Protein AF-A0A956DYD3-F1 (afdb_monomer)

Foldseek 3Di:
DVVVVVVVVVVVVVVVCVPVVVVVVVVVLLVLLLVDALVCLQQVVSCVVVVDGDHGDPQDLVSLLSNLSSCVSVVNNVSSCVSPVVNVVVVVVVVVVVVVVVVVVVVVVVDPPPPVPVPPPPPD

Mean predicted aligned error: 6.63 Å

Nearest PDB structures (foldseek):
  8glv-assembly1_Le  TM=3.249E-01  e=5.292E+00  Chlamydomonas reinhardtii
  8any-assembly1_A5  TM=3.591E-01  e=9.041E+00  Homo sapiens

Radius of gyration: 21.82 Å; Cα contacts (8 Å, |Δi|>4): 87; chains: 1; bounding box: 48×31×60 Å

Structure (mmCIF, N/CA/C/O backbone):
data_AF-A0A956DYD3-F1
#
_entry.id   AF-A0A956DYD3-F1
#
loop_
_atom_site.group_PDB
_atom_site.id
_atom_site.type_symbol
_atom_site.label_atom_id
_atom_site.label_alt_id
_atom_site.label_comp_id
_atom_site.label_asym_id
_atom_site.label_entity_id
_atom_site.label_seq_id
_atom_site.pdbx_PDB_ins_code
_atom_site.Cartn_x
_atom_site.Cartn_y
_atom_site.Cartn_z
_atom_site.occupancy
_atom_site.B_iso_or_equiv
_atom_site.auth_seq_id
_atom_site.auth_comp_id
_atom_site.auth_asym_id
_atom_site.auth_atom_id
_atom_site.pdbx_PDB_model_num
ATOM 1 N N . MET A 1 1 ? -9.277 13.081 40.090 1.00 72.06 1 MET A N 1
ATOM 2 C CA . MET A 1 1 ? -10.029 12.997 38.811 1.00 72.06 1 MET A CA 1
ATOM 3 C C . MET A 1 1 ? -9.304 13.627 37.610 1.00 72.06 1 MET A C 1
ATOM 5 O O . MET A 1 1 ? -9.219 12.971 36.581 1.00 72.06 1 MET A O 1
ATOM 9 N N . VAL A 1 2 ? -8.699 14.823 37.713 1.00 81.06 2 VAL A N 1
ATOM 10 C CA . VAL A 1 2 ? -8.024 15.504 36.573 1.00 81.06 2 VAL A CA 1
ATOM 11 C C . VAL A 1 2 ? -6.893 14.686 35.911 1.00 81.06 2 VAL A C 1
ATOM 13 O O . VAL A 1 2 ? -6.749 14.717 34.691 1.00 81.06 2 VAL A O 1
ATOM 16 N N . ARG A 1 3 ? -6.108 13.915 36.685 1.00 85.88 3 ARG A N 1
ATOM 17 C CA . ARG A 1 3 ? -5.015 13.077 36.144 1.00 85.88 3 ARG A CA 1
ATOM 18 C C . ARG A 1 3 ? -5.527 11.927 35.260 1.00 85.88 3 ARG A C 1
ATOM 20 O O . ARG A 1 3 ? -5.015 11.756 34.163 1.00 85.88 3 ARG A O 1
ATOM 27 N N . LEU A 1 4 ? -6.585 11.227 35.683 1.00 84.75 4 LEU A N 1
ATOM 28 C CA . LEU A 1 4 ? -7.219 10.145 34.910 1.00 84.75 4 LEU A CA 1
ATOM 29 C C . LEU A 1 4 ? -7.790 10.647 33.575 1.00 84.75 4 LEU A C 1
ATOM 31 O O . LEU A 1 4 ? -7.569 10.026 32.539 1.00 84.75 4 LEU A O 1
ATOM 35 N N . ALA A 1 5 ? -8.449 11.811 33.579 1.00 81.06 5 ALA A N 1
ATOM 36 C CA . ALA A 1 5 ? -8.999 12.406 32.360 1.00 81.06 5 ALA A CA 1
ATOM 37 C C . ALA A 1 5 ? -7.909 12.806 31.345 1.00 81.06 5 ALA A C 1
ATOM 39 O O . ALA A 1 5 ? -8.106 12.655 30.139 1.00 81.06 5 ALA A O 1
ATOM 40 N N . ARG A 1 6 ? -6.745 13.290 31.808 1.00 85.31 6 ARG A N 1
ATOM 41 C CA . ARG A 1 6 ? -5.596 13.577 30.927 1.00 85.31 6 ARG A CA 1
ATOM 42 C C . ARG A 1 6 ? -4.987 12.301 30.345 1.00 85.31 6 ARG A C 1
ATOM 44 O O . ARG A 1 6 ? -4.735 12.270 29.145 1.00 85.31 6 ARG A O 1
ATOM 51 N N . SER A 1 7 ? -4.800 11.255 31.153 1.00 88.25 7 SER A N 1
ATOM 52 C CA . SER A 1 7 ? -4.252 9.974 30.684 1.00 88.25 7 SER A CA 1
ATOM 53 C C . SER A 1 7 ? -5.130 9.322 29.615 1.00 88.25 7 SER A C 1
ATOM 55 O O . SER A 1 7 ? -4.608 8.876 28.598 1.00 88.25 7 SER A O 1
ATOM 57 N N . ALA A 1 8 ? -6.456 9.342 29.788 1.00 79.12 8 ALA A N 1
ATOM 58 C CA . ALA A 1 8 ? -7.386 8.806 28.793 1.00 79.12 8 ALA A CA 1
ATOM 59 C C . ALA A 1 8 ? -7.286 9.543 27.445 1.00 79.12 8 ALA A C 1
ATOM 61 O O . ALA A 1 8 ? -7.211 8.907 26.400 1.00 79.12 8 ALA A O 1
ATOM 62 N N . ARG A 1 9 ? -7.207 10.883 27.457 1.00 84.75 9 ARG A N 1
ATOM 63 C CA . ARG A 1 9 ? -7.060 11.682 26.226 1.00 84.75 9 ARG A CA 1
ATOM 64 C C . ARG A 1 9 ? -5.741 11.414 25.504 1.00 84.75 9 ARG A C 1
ATOM 66 O O . ARG A 1 9 ? -5.739 11.326 24.281 1.00 84.75 9 ARG A O 1
ATOM 73 N N . LEU A 1 10 ? -4.641 11.277 26.249 1.00 88.81 10 LEU A N 1
ATOM 74 C CA . LEU A 1 10 ? -3.332 10.962 25.671 1.00 88.81 10 LEU A CA 1
ATOM 75 C C . LEU A 1 10 ? -3.331 9.576 25.018 1.00 88.81 10 LEU A C 1
ATOM 77 O O . LEU A 1 10 ? -2.881 9.455 23.886 1.00 88.81 10 LEU A O 1
ATOM 81 N N . LEU A 1 11 ? -3.906 8.565 25.678 1.00 86.94 11 LEU A N 1
ATOM 82 C CA . LEU A 1 11 ? -4.031 7.218 25.113 1.00 86.94 11 LEU A CA 1
ATOM 83 C C . LEU A 1 11 ? -4.862 7.216 23.826 1.00 86.94 11 LEU A C 1
ATOM 85 O O . LEU A 1 11 ? -4.424 6.659 22.821 1.00 86.94 11 LEU A O 1
ATOM 89 N N . THR A 1 12 ? -6.018 7.885 23.822 1.00 85.25 12 THR A N 1
ATOM 90 C CA . THR A 1 12 ? -6.852 7.997 22.617 1.00 85.25 12 THR A CA 1
ATOM 91 C C . THR A 1 12 ? -6.104 8.688 21.478 1.00 85.25 12 THR A C 1
ATOM 93 O O . THR A 1 12 ? -6.121 8.190 20.354 1.00 85.25 12 THR A O 1
ATOM 96 N N . ALA A 1 13 ? -5.402 9.790 21.758 1.00 80.88 13 ALA A N 1
ATOM 97 C CA . ALA A 1 13 ? -4.614 10.496 20.751 1.00 80.88 13 ALA A CA 1
ATOM 98 C C . ALA A 1 13 ? -3.476 9.622 20.194 1.00 80.88 13 ALA A C 1
ATOM 100 O O . ALA A 1 13 ? -3.277 9.575 18.982 1.00 80.88 13 ALA A O 1
ATOM 101 N N . SER A 1 14 ? -2.761 8.880 21.047 1.00 82.94 14 SER A N 1
ATOM 102 C CA . SER A 1 14 ? -1.698 7.965 20.613 1.00 82.94 14 SER A CA 1
ATOM 103 C C . SER A 1 14 ? -2.227 6.843 19.721 1.00 82.94 14 SER A C 1
ATOM 105 O O . SER A 1 14 ? -1.620 6.554 18.691 1.00 82.94 14 SER A O 1
ATOM 107 N N . VAL A 1 15 ? -3.373 6.251 20.071 1.00 82.19 15 VAL A N 1
ATOM 108 C CA . VAL A 1 15 ? -4.024 5.227 19.238 1.00 82.19 15 VAL A CA 1
ATOM 109 C C . VAL A 1 15 ? -4.440 5.811 17.887 1.00 82.19 15 VAL A C 1
ATOM 111 O O . VAL A 1 15 ? -4.201 5.190 16.855 1.00 82.19 15 VAL A O 1
ATOM 114 N N . GLN A 1 16 ? -5.004 7.020 17.867 1.00 78.88 16 GLN A N 1
ATOM 115 C CA . GLN A 1 16 ? -5.383 7.686 16.619 1.00 78.88 16 GLN A CA 1
ATOM 116 C C . GLN A 1 16 ? -4.172 7.951 15.720 1.00 78.88 16 GLN A C 1
ATOM 118 O O . GLN A 1 16 ? -4.214 7.613 14.541 1.00 78.88 16 GLN A O 1
ATOM 123 N N . VAL A 1 17 ? -3.076 8.493 16.258 1.00 82.50 17 VAL A N 1
ATOM 124 C CA . VAL A 1 17 ? -1.851 8.745 15.478 1.00 82.50 17 VAL A CA 1
ATOM 125 C C . VAL A 1 17 ? -1.263 7.441 14.934 1.00 82.50 17 VAL A C 1
ATOM 127 O O . VAL A 1 17 ? -0.916 7.376 13.753 1.00 82.50 17 VAL A O 1
ATOM 130 N N . ALA A 1 18 ? -1.206 6.394 15.763 1.00 82.12 18 ALA A N 1
ATOM 131 C CA . ALA A 1 18 ? -0.699 5.082 15.367 1.00 82.12 18 ALA A CA 1
ATOM 132 C C . ALA A 1 18 ? -1.523 4.431 14.243 1.00 82.12 18 ALA A C 1
ATOM 134 O O . ALA A 1 18 ? -0.978 3.647 13.473 1.00 82.12 18 ALA A O 1
ATOM 135 N N . LEU A 1 19 ? -2.812 4.767 14.125 1.00 80.56 19 LEU A N 1
ATOM 136 C CA . LEU A 1 19 ? -3.688 4.270 13.063 1.00 80.56 19 LEU A CA 1
ATOM 137 C C . LEU A 1 19 ? -3.673 5.155 11.811 1.00 80.56 19 LEU A C 1
ATOM 139 O O . LEU A 1 19 ? -3.657 4.640 10.696 1.00 80.56 19 LEU A O 1
ATOM 143 N N . VAL A 1 20 ? -3.671 6.480 11.969 1.00 82.75 20 VAL A N 1
ATOM 144 C CA . VAL A 1 20 ? -3.788 7.419 10.841 1.00 82.75 20 VAL A CA 1
ATOM 145 C C . VAL A 1 20 ? -2.512 7.455 10.008 1.00 82.75 20 VAL A C 1
ATOM 147 O O . VAL A 1 20 ? -2.588 7.466 8.780 1.00 82.75 20 VAL A O 1
ATOM 150 N N . LEU A 1 21 ? -1.340 7.451 10.650 1.00 86.38 21 LEU A N 1
ATOM 151 C CA . LEU A 1 21 ? -0.072 7.612 9.940 1.00 86.38 21 LEU A CA 1
ATOM 152 C C . LEU A 1 21 ? 0.211 6.461 8.949 1.00 86.38 21 LEU A C 1
ATOM 154 O O . LEU A 1 21 ? 0.507 6.759 7.790 1.00 86.38 21 LEU A O 1
ATOM 158 N N . PRO A 1 22 ? 0.061 5.170 9.316 1.00 84.88 22 PRO A N 1
ATOM 159 C CA . PRO A 1 22 ? 0.246 4.073 8.366 1.00 84.88 22 PRO A CA 1
ATOM 160 C C . PRO A 1 22 ? -0.776 4.086 7.229 1.00 84.88 22 PRO A C 1
ATOM 162 O O . PRO A 1 22 ? -0.426 3.758 6.098 1.00 84.88 22 PRO A O 1
ATOM 165 N N . VAL A 1 23 ? -2.023 4.489 7.501 1.00 85.81 23 VAL A N 1
ATOM 166 C CA . VAL A 1 23 ? -3.069 4.585 6.471 1.00 85.81 23 VAL A CA 1
ATOM 167 C C . VAL A 1 23 ? -2.732 5.682 5.468 1.00 85.81 23 VAL A C 1
ATOM 169 O O . VAL A 1 23 ? -2.765 5.434 4.265 1.00 85.81 23 VAL A O 1
ATOM 172 N N . ALA A 1 24 ? -2.345 6.869 5.939 1.00 87.44 24 ALA A N 1
ATOM 173 C CA . ALA A 1 24 ? -1.922 7.959 5.065 1.00 87.44 24 ALA A CA 1
ATOM 174 C C . ALA A 1 24 ? -0.716 7.546 4.206 1.00 87.44 24 ALA A C 1
ATOM 176 O O . ALA A 1 24 ? -0.718 7.755 2.994 1.00 87.44 24 ALA A O 1
ATOM 177 N N . PHE A 1 25 ? 0.275 6.884 4.811 1.00 89.88 25 PHE A N 1
ATOM 178 C CA . PHE A 1 25 ? 1.435 6.365 4.091 1.00 89.88 25 PHE A CA 1
ATOM 179 C C . PHE A 1 25 ? 1.048 5.322 3.031 1.00 89.88 25 PHE A C 1
ATOM 181 O O . PHE A 1 25 ? 1.506 5.403 1.892 1.00 89.88 25 PHE A O 1
ATOM 188 N N . ALA A 1 26 ? 0.166 4.377 3.368 1.00 89.50 26 ALA A N 1
ATOM 189 C CA . ALA A 1 26 ? -0.315 3.362 2.434 1.00 89.50 26 ALA A CA 1
ATOM 190 C C . ALA A 1 26 ? -1.071 3.979 1.247 1.00 89.50 26 ALA A C 1
ATOM 192 O O . ALA A 1 26 ? -0.863 3.560 0.110 1.00 89.50 26 ALA A O 1
ATOM 193 N N . VAL A 1 27 ? -1.900 5.000 1.490 1.00 92.12 27 VAL A N 1
ATOM 194 C CA . VAL A 1 27 ? -2.604 5.739 0.430 1.00 92.12 27 VAL A CA 1
ATOM 195 C C . VAL A 1 27 ? -1.609 6.430 -0.501 1.00 92.12 27 VAL A C 1
ATOM 197 O O . VAL A 1 27 ? -1.720 6.293 -1.716 1.00 92.12 27 VAL A O 1
ATOM 200 N N . VAL A 1 28 ? -0.602 7.118 0.043 1.00 93.06 28 VAL A N 1
ATOM 201 C CA . VAL A 1 28 ? 0.446 7.768 -0.764 1.00 93.06 28 VAL A CA 1
ATOM 202 C C . VAL A 1 28 ? 1.219 6.739 -1.591 1.00 93.06 28 VAL A C 1
ATOM 204 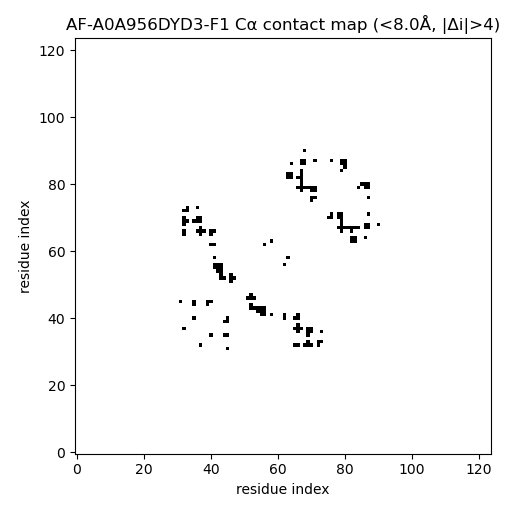O O . VAL A 1 28 ? 1.440 6.956 -2.782 1.00 93.06 28 VAL A O 1
ATOM 207 N N . ALA A 1 29 ? 1.586 5.600 -0.999 1.00 91.75 29 ALA A N 1
ATOM 208 C CA . ALA A 1 29 ? 2.273 4.522 -1.705 1.00 91.75 29 ALA A CA 1
ATOM 209 C C . ALA A 1 29 ? 1.418 3.939 -2.843 1.00 91.75 29 ALA A C 1
ATOM 211 O O . ALA A 1 29 ? 1.929 3.761 -3.948 1.00 91.75 29 ALA A O 1
ATOM 212 N N . LEU A 1 30 ? 0.121 3.703 -2.606 1.00 93.81 30 LEU A N 1
ATOM 213 C CA . LEU A 1 30 ? -0.835 3.250 -3.624 1.00 93.81 30 LEU A CA 1
ATOM 214 C C . LEU A 1 30 ? -0.947 4.243 -4.779 1.00 93.81 30 LEU A C 1
ATOM 216 O O . LEU A 1 30 ? -0.841 3.841 -5.933 1.00 93.81 30 LEU A O 1
ATOM 220 N N . LEU A 1 31 ? -1.117 5.532 -4.476 1.00 95.31 31 LEU A N 1
ATOM 221 C CA . LEU A 1 31 ? -1.210 6.580 -5.493 1.00 95.31 31 LEU A CA 1
ATOM 222 C C . LEU A 1 31 ? 0.083 6.682 -6.306 1.00 95.31 31 LEU A C 1
ATOM 224 O O . LEU A 1 31 ? 0.033 6.733 -7.531 1.00 95.31 31 LEU A O 1
ATOM 228 N N . CYS A 1 32 ? 1.238 6.643 -5.641 1.00 94.81 32 CYS A N 1
ATOM 229 C CA . CYS A 1 32 ? 2.537 6.651 -6.306 1.00 94.81 32 CYS A CA 1
ATOM 230 C C . CYS A 1 32 ? 2.701 5.429 -7.226 1.00 94.81 32 CYS A C 1
ATOM 232 O O . CYS A 1 32 ? 3.038 5.577 -8.398 1.00 94.81 32 CYS A O 1
ATOM 234 N N . GLY A 1 33 ? 2.391 4.227 -6.736 1.00 95.38 33 GLY A N 1
ATOM 235 C CA . GLY A 1 33 ? 2.481 3.001 -7.529 1.00 95.38 33 GLY A CA 1
ATOM 236 C C . GLY A 1 33 ? 1.472 2.921 -8.677 1.00 95.38 33 GLY A C 1
ATOM 237 O O . GLY A 1 33 ? 1.768 2.274 -9.678 1.00 95.38 33 GLY A O 1
ATOM 238 N N . ALA A 1 34 ? 0.312 3.570 -8.552 1.00 95.75 34 ALA A N 1
ATOM 239 C CA . ALA A 1 34 ? -0.693 3.658 -9.609 1.00 95.75 34 ALA A CA 1
ATOM 240 C C . ALA A 1 34 ? -0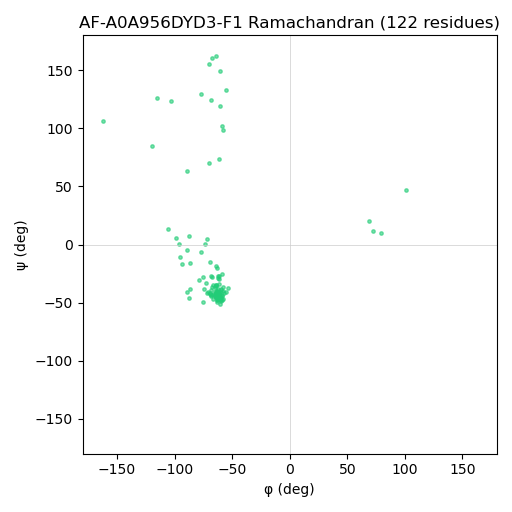.343 4.710 -10.675 1.00 95.75 34 ALA A C 1
ATOM 242 O O . ALA A 1 34 ? -0.715 4.546 -11.831 1.00 95.75 34 ALA A O 1
ATOM 243 N N . TRP A 1 35 ? 0.360 5.782 -10.296 1.00 97.56 35 TRP A N 1
ATOM 244 C CA . TRP A 1 35 ? 0.727 6.872 -11.205 1.00 97.56 35 TRP A CA 1
ATOM 245 C C . TRP A 1 35 ? 2.039 6.609 -11.952 1.00 97.56 35 TRP A C 1
ATOM 247 O O . TRP A 1 35 ? 2.172 6.960 -13.123 1.00 97.56 35 TRP A O 1
ATOM 257 N N . TYR A 1 36 ? 3.022 6.004 -11.280 1.00 97.06 36 TYR A N 1
ATOM 258 C CA . TYR A 1 36 ? 4.344 5.762 -11.847 1.00 97.06 36 TYR A CA 1
ATOM 259 C C . TYR A 1 36 ? 4.505 4.296 -12.260 1.00 97.06 36 TYR A C 1
ATOM 261 O O . TYR A 1 36 ? 4.385 3.409 -11.406 1.00 97.06 36 TYR A O 1
ATOM 269 N N . PRO A 1 37 ? 4.840 4.013 -13.533 1.00 97.25 37 PRO A N 1
ATOM 270 C CA . PRO A 1 37 ? 5.161 2.660 -13.965 1.00 97.25 37 PRO A CA 1
ATOM 271 C C . PRO A 1 37 ? 6.478 2.179 -13.321 1.00 97.25 37 PRO A C 1
ATOM 273 O O . PRO A 1 37 ? 7.298 2.996 -12.878 1.00 97.25 37 PRO A O 1
ATOM 276 N N . PRO A 1 38 ? 6.730 0.859 -13.266 1.00 95.94 38 PRO A N 1
ATOM 277 C CA . PRO A 1 38 ? 7.868 0.303 -12.532 1.00 95.94 38 PRO A CA 1
ATOM 278 C C . PRO A 1 38 ? 9.228 0.779 -13.064 1.00 95.94 38 PRO A C 1
ATOM 280 O O . PRO A 1 38 ? 10.197 0.839 -12.305 1.00 95.94 38 PRO A O 1
ATOM 283 N N . GLU A 1 39 ? 9.321 1.136 -14.344 1.00 95.12 39 GLU A N 1
ATOM 284 C CA . GLU A 1 39 ? 10.529 1.702 -14.949 1.00 95.12 39 GLU A CA 1
ATOM 285 C C . GLU A 1 39 ? 10.794 3.133 -14.453 1.00 95.12 39 GLU A C 1
ATOM 287 O O . GLU A 1 39 ? 11.928 3.467 -14.113 1.00 95.12 39 GLU A O 1
ATOM 292 N N . ALA A 1 40 ? 9.746 3.952 -14.317 1.00 95.19 40 ALA A N 1
ATOM 293 C CA . ALA A 1 40 ? 9.851 5.312 -13.784 1.00 95.19 40 ALA A CA 1
ATOM 294 C C . ALA A 1 40 ? 10.224 5.309 -12.293 1.00 95.19 40 ALA A C 1
ATOM 296 O O . ALA A 1 40 ? 11.020 6.133 -11.843 1.00 95.19 40 ALA A O 1
ATOM 297 N N . ILE A 1 41 ? 9.712 4.339 -11.526 1.00 94.50 41 ILE A N 1
ATOM 298 C CA . ILE A 1 41 ? 10.120 4.141 -10.128 1.00 94.50 41 ILE A CA 1
ATOM 299 C C . ILE A 1 41 ? 11.605 3.773 -10.040 1.00 94.50 41 ILE A C 1
ATOM 301 O O . ILE A 1 41 ? 12.308 4.312 -9.186 1.00 94.50 41 ILE A O 1
ATOM 305 N N . ALA A 1 42 ? 12.097 2.900 -10.924 1.00 93.88 42 ALA A N 1
ATOM 306 C CA . ALA A 1 42 ? 13.511 2.517 -10.964 1.00 93.88 42 ALA A CA 1
ATOM 307 C C . ALA A 1 42 ? 14.435 3.696 -11.318 1.00 93.88 42 ALA A C 1
ATOM 309 O O . ALA A 1 42 ? 15.538 3.793 -10.778 1.00 93.88 42 ALA A O 1
ATOM 310 N N . ALA A 1 43 ? 13.962 4.592 -12.187 1.00 93.38 43 ALA A N 1
ATOM 311 C CA . ALA A 1 43 ? 14.650 5.823 -12.566 1.00 93.38 43 ALA A CA 1
ATOM 312 C C . ALA A 1 43 ? 14.559 6.936 -11.505 1.00 93.38 43 ALA A C 1
ATOM 314 O O . ALA A 1 43 ? 15.188 7.972 -11.668 1.00 93.38 43 ALA A O 1
ATOM 315 N N . GLY A 1 44 ? 13.786 6.741 -10.430 1.00 92.56 44 GLY A N 1
ATOM 316 C CA . GLY A 1 44 ? 13.629 7.739 -9.372 1.00 92.56 44 GLY A CA 1
ATOM 317 C C . GLY A 1 44 ? 12.651 8.874 -9.693 1.00 92.56 44 GLY A C 1
ATOM 318 O O . GLY A 1 44 ? 12.551 9.793 -8.893 1.00 92.56 44 GLY A O 1
ATOM 319 N N . ALA A 1 45 ? 11.868 8.790 -10.775 1.00 93.75 45 ALA A N 1
ATOM 320 C CA . ALA A 1 45 ? 11.003 9.884 -11.250 1.00 93.75 45 ALA A CA 1
ATOM 321 C C . ALA A 1 45 ? 9.959 10.370 -10.220 1.00 93.75 45 ALA A C 1
ATOM 323 O O . ALA A 1 45 ? 9.521 11.513 -10.235 1.00 93.75 45 ALA A O 1
ATOM 324 N N . HIS A 1 46 ? 9.563 9.508 -9.282 1.00 92.12 46 HIS A N 1
ATOM 325 C CA . HIS A 1 46 ? 8.647 9.867 -8.196 1.00 92.12 46 HIS A CA 1
ATOM 326 C C . HIS A 1 46 ? 9.256 10.830 -7.165 1.00 92.12 46 HIS A C 1
ATOM 328 O O . HIS A 1 46 ? 8.513 11.417 -6.384 1.00 92.12 46 HIS A O 1
ATOM 334 N N . TRP A 1 47 ? 10.580 11.002 -7.152 1.00 93.94 47 TRP A N 1
ATOM 335 C CA . TRP A 1 47 ? 11.273 11.982 -6.314 1.00 93.94 47 TRP A CA 1
ATOM 336 C C . TRP A 1 47 ? 11.366 13.366 -6.966 1.00 93.94 47 TRP A C 1
ATOM 338 O O . TRP A 1 47 ? 11.559 14.352 -6.251 1.00 93.94 47 TRP A O 1
ATOM 348 N N . ASP A 1 48 ? 11.140 13.473 -8.281 1.00 94.00 48 ASP A N 1
ATOM 349 C CA . ASP A 1 48 ? 11.241 14.744 -9.009 1.00 94.00 48 ASP A CA 1
ATOM 350 C C . ASP A 1 48 ? 10.232 15.781 -8.488 1.00 94.00 48 ASP A C 1
ATOM 352 O O . ASP A 1 48 ? 10.522 16.976 -8.462 1.00 94.00 48 ASP A O 1
ATOM 356 N N . VAL A 1 49 ? 9.079 15.335 -7.971 1.00 92.44 49 VAL A N 1
ATOM 357 C CA . VAL A 1 49 ? 8.072 16.209 -7.333 1.00 92.44 49 VAL A CA 1
ATOM 358 C C . VAL A 1 49 ? 8.590 16.905 -6.070 1.00 92.44 49 VAL A C 1
ATOM 360 O O . VAL A 1 49 ? 8.035 17.920 -5.655 1.00 92.44 49 VAL A O 1
ATOM 363 N N . LEU A 1 50 ? 9.649 16.369 -5.459 1.00 94.56 50 LEU A N 1
ATOM 364 C CA . LEU A 1 50 ? 10.347 16.955 -4.313 1.00 94.56 50 LEU A CA 1
ATOM 365 C C . LEU A 1 50 ? 11.621 17.706 -4.734 1.00 94.56 50 LEU A C 1
ATOM 367 O O . LEU A 1 50 ? 12.379 18.148 -3.873 1.00 94.56 50 LEU A O 1
ATOM 371 N N . GLY A 1 51 ? 11.876 17.840 -6.040 1.00 95.94 51 GLY A N 1
ATOM 372 C CA . GLY A 1 51 ? 13.095 18.447 -6.573 1.00 95.94 51 GLY A CA 1
ATOM 373 C C . GLY A 1 51 ? 14.352 17.609 -6.329 1.00 95.94 51 GLY A C 1
ATOM 374 O O . GLY A 1 51 ? 15.457 18.150 -6.348 1.00 95.94 51 GLY A O 1
ATOM 375 N N . TRP A 1 52 ? 14.202 16.305 -6.074 1.00 94.69 52 TRP A N 1
ATOM 376 C CA . TRP A 1 52 ? 15.317 15.398 -5.815 1.00 94.69 52 TRP A CA 1
ATOM 377 C C . TRP A 1 52 ? 15.412 14.341 -6.912 1.00 94.69 52 TRP A C 1
ATOM 379 O O . TRP A 1 52 ? 14.448 13.634 -7.169 1.00 94.69 52 TRP A O 1
ATOM 389 N N . SER A 1 53 ? 16.588 14.203 -7.529 1.00 91.69 53 SER A N 1
ATOM 390 C CA . SER A 1 53 ? 16.831 13.214 -8.583 1.00 91.69 53 SER A CA 1
ATOM 391 C C . SER A 1 53 ? 17.955 12.259 -8.155 1.00 91.69 53 SER A C 1
ATOM 393 O O . SER A 1 53 ? 19.136 12.531 -8.398 1.00 91.69 53 SER A O 1
ATOM 395 N N . PRO A 1 54 ? 17.634 11.190 -7.399 1.00 87.50 54 PRO A N 1
ATOM 396 C CA . PRO A 1 54 ? 18.629 10.219 -6.964 1.00 87.50 54 PRO A CA 1
ATOM 397 C C . PRO A 1 54 ? 19.128 9.373 -8.148 1.00 87.50 54 PRO A C 1
ATOM 399 O O . PRO A 1 54 ? 18.408 9.192 -9.131 1.00 87.50 54 PRO A O 1
ATOM 402 N N . PRO A 1 55 ? 20.345 8.805 -8.066 1.00 88.69 55 PRO A N 1
ATOM 403 C CA . PRO A 1 55 ? 20.844 7.912 -9.105 1.00 88.69 55 PRO A CA 1
ATOM 404 C C . PRO A 1 55 ? 19.939 6.672 -9.258 1.00 88.69 55 PRO A C 1
ATOM 406 O O . PRO A 1 55 ? 19.369 6.206 -8.262 1.00 88.69 55 PRO A O 1
ATOM 409 N N . PRO A 1 56 ? 19.834 6.092 -10.471 1.00 87.69 56 PRO A N 1
ATOM 410 C CA . PRO A 1 56 ? 19.017 4.907 -10.714 1.00 87.69 56 PRO A CA 1
ATOM 411 C C . PRO A 1 56 ? 19.406 3.756 -9.785 1.00 87.69 56 PRO A C 1
ATOM 413 O O . PRO A 1 56 ? 20.585 3.427 -9.631 1.00 87.69 56 PRO A O 1
ATOM 416 N N . CYS A 1 57 ? 18.414 3.115 -9.166 1.00 85.44 57 CYS A N 1
ATOM 417 C CA . CYS A 1 57 ? 18.683 2.002 -8.263 1.00 85.44 57 CYS A CA 1
ATOM 418 C C . CYS A 1 57 ? 19.003 0.729 -9.069 1.00 85.44 57 CYS A C 1
ATOM 420 O O . CYS A 1 57 ? 18.188 0.331 -9.905 1.00 85.44 57 CYS A O 1
ATOM 422 N N . PRO A 1 58 ? 20.104 0.007 -8.776 1.00 82.25 58 PRO A N 1
ATOM 423 C CA . PRO A 1 58 ? 20.472 -1.213 -9.500 1.00 82.25 58 PRO A CA 1
ATOM 424 C C . PRO A 1 58 ? 19.564 -2.420 -9.193 1.00 82.25 58 PRO A C 1
ATOM 426 O O . PRO A 1 58 ? 19.826 -3.518 -9.671 1.00 82.25 58 PRO A O 1
ATOM 429 N N . GLY A 1 59 ? 18.498 -2.241 -8.403 1.00 82.00 59 GLY A N 1
ATOM 430 C CA . GLY A 1 59 ? 17.555 -3.305 -8.052 1.00 82.00 59 GLY A CA 1
ATOM 431 C C . GLY A 1 59 ? 17.776 -3.903 -6.665 1.00 82.00 59 GLY A C 1
ATOM 432 O O . GLY A 1 59 ? 17.757 -5.119 -6.506 1.00 82.00 59 GLY A O 1
ATOM 433 N N . CYS A 1 60 ? 17.959 -3.069 -5.636 1.00 88.06 60 CYS A N 1
ATOM 434 C CA . CYS A 1 60 ? 17.959 -3.561 -4.257 1.00 88.06 60 CYS A CA 1
ATOM 435 C C . CYS A 1 60 ? 16.585 -4.145 -3.870 1.00 88.06 60 CYS A C 1
ATOM 437 O O . CYS A 1 60 ? 15.568 -3.822 -4.487 1.00 88.06 60 CYS A O 1
ATOM 439 N N . GLY A 1 61 ? 16.530 -4.951 -2.803 1.00 87.75 61 GLY A N 1
ATOM 440 C CA . GLY A 1 61 ? 15.288 -5.599 -2.360 1.00 87.75 61 GLY A CA 1
ATOM 441 C C . GLY A 1 61 ? 14.122 -4.626 -2.134 1.00 87.75 61 GLY A C 1
ATOM 442 O O . GLY A 1 61 ? 12.994 -4.926 -2.519 1.00 87.75 61 GLY A O 1
ATOM 443 N N . MET A 1 62 ? 14.389 -3.426 -1.601 1.00 87.56 62 MET A N 1
ATOM 444 C CA . MET A 1 62 ? 13.356 -2.395 -1.426 1.00 87.56 62 MET A CA 1
ATOM 445 C C . MET A 1 62 ? 12.845 -1.829 -2.754 1.00 87.56 62 MET A C 1
ATOM 447 O O . MET A 1 62 ? 11.637 -1.720 -2.943 1.00 87.56 62 MET A O 1
ATOM 451 N N . CYS A 1 63 ? 13.733 -1.534 -3.707 1.00 91.44 63 CYS A N 1
ATOM 452 C CA . CYS A 1 63 ? 13.324 -1.091 -5.040 1.00 91.44 63 CYS A CA 1
ATOM 453 C C . CYS A 1 63 ? 12.556 -2.199 -5.780 1.00 91.44 63 CYS A C 1
ATOM 455 O O . CYS A 1 63 ? 11.537 -1.924 -6.411 1.00 91.44 63 CYS A O 1
ATOM 457 N N . GLY A 1 64 ? 12.990 -3.457 -5.644 1.00 94.75 64 GLY A N 1
ATOM 458 C CA . GLY A 1 64 ? 12.285 -4.624 -6.176 1.00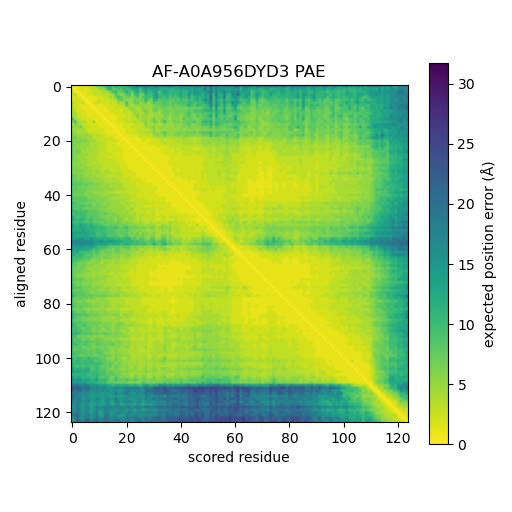 94.75 64 GLY A CA 1
ATOM 459 C C . GLY A 1 64 ? 10.855 -4.731 -5.646 1.00 94.75 64 GLY A C 1
ATOM 460 O O . GLY A 1 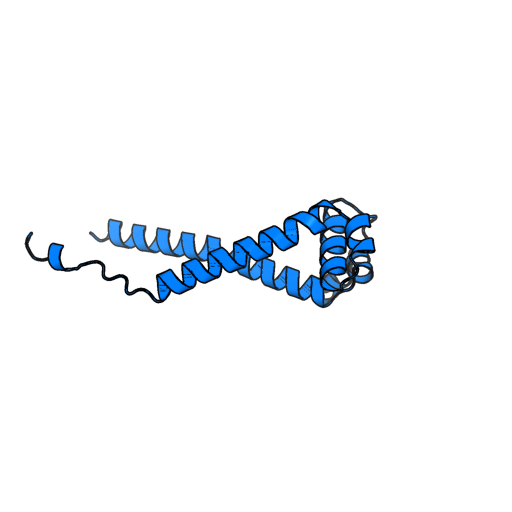64 ? 9.937 -4.955 -6.429 1.00 94.75 64 GLY A O 1
ATOM 461 N N . MET A 1 65 ? 10.637 -4.479 -4.349 1.00 95.56 65 MET A N 1
ATOM 462 C CA . MET A 1 65 ? 9.288 -4.438 -3.772 1.00 95.56 65 MET A CA 1
ATOM 463 C C . MET A 1 65 ? 8.428 -3.318 -4.371 1.00 95.56 65 MET A C 1
ATOM 465 O O . MET A 1 65 ? 7.320 -3.594 -4.830 1.00 95.56 65 MET A O 1
ATOM 469 N N . SER A 1 66 ? 8.932 -2.081 -4.430 1.00 95.19 66 SER A N 1
ATOM 470 C CA . SER A 1 66 ? 8.180 -0.942 -4.986 1.00 95.19 66 SER A CA 1
ATOM 471 C C . SER A 1 66 ? 7.847 -1.128 -6.471 1.00 95.19 66 SER A C 1
ATOM 473 O O . SER A 1 66 ? 6.744 -0.801 -6.912 1.00 95.19 66 SER A O 1
ATOM 475 N N . ARG A 1 67 ? 8.772 -1.707 -7.248 1.00 96.25 67 ARG A N 1
ATOM 476 C CA . ARG A 1 67 ? 8.557 -2.038 -8.666 1.00 96.25 67 ARG A CA 1
ATOM 477 C C . ARG A 1 67 ? 7.558 -3.174 -8.841 1.00 96.25 67 ARG A C 1
ATOM 479 O O . ARG A 1 67 ? 6.695 -3.073 -9.705 1.00 96.25 67 ARG A O 1
ATOM 486 N N . ALA A 1 68 ? 7.640 -4.226 -8.025 1.00 97.31 68 ALA A N 1
ATOM 487 C CA . ALA A 1 68 ? 6.671 -5.319 -8.049 1.00 97.31 68 ALA A CA 1
ATOM 488 C C . ALA A 1 68 ? 5.259 -4.821 -7.728 1.00 97.31 68 ALA A C 1
ATOM 490 O O . ALA A 1 68 ? 4.306 -5.168 -8.420 1.00 97.31 68 ALA A O 1
ATOM 491 N N . PHE A 1 69 ? 5.145 -3.956 -6.722 1.00 96.88 69 PHE A N 1
ATOM 492 C CA . PHE A 1 69 ? 3.894 -3.328 -6.323 1.00 96.88 69 PHE A CA 1
ATOM 493 C C . PHE A 1 69 ? 3.289 -2.481 -7.450 1.00 96.88 69 PHE A C 1
ATOM 495 O O . PHE A 1 69 ? 2.137 -2.692 -7.821 1.00 96.88 69 PHE A O 1
ATOM 502 N N . SER A 1 70 ? 4.073 -1.583 -8.053 1.00 97.31 70 SER A N 1
ATOM 503 C CA . SER A 1 70 ? 3.621 -0.782 -9.200 1.00 97.31 70 SER A CA 1
ATOM 504 C C . SER A 1 70 ? 3.248 -1.658 -10.400 1.00 97.31 70 SER A C 1
ATOM 506 O O . SER A 1 70 ? 2.176 -1.482 -10.978 1.00 97.31 70 SER A O 1
ATOM 508 N N . ALA A 1 71 ? 4.065 -2.661 -10.741 1.00 97.88 71 ALA A N 1
ATOM 509 C CA . ALA A 1 71 ? 3.757 -3.602 -11.817 1.00 97.88 71 ALA A CA 1
ATOM 510 C C . ALA A 1 71 ? 2.424 -4.327 -11.577 1.00 97.88 71 ALA A C 1
ATOM 512 O O . ALA A 1 71 ? 1.636 -4.485 -12.509 1.00 97.88 71 ALA A O 1
ATOM 513 N N . LEU A 1 72 ? 2.145 -4.719 -10.333 1.00 97.50 72 LEU A N 1
ATOM 514 C CA . LEU A 1 72 ? 0.894 -5.366 -9.956 1.00 97.50 72 LEU A CA 1
ATOM 515 C C . LEU A 1 72 ? -0.312 -4.421 -10.080 1.00 97.50 72 LEU A C 1
ATOM 517 O O . LEU A 1 72 ? -1.330 -4.829 -10.635 1.00 97.50 72 LEU A O 1
ATOM 521 N N . LEU A 1 73 ? -0.187 -3.157 -9.656 1.00 96.50 73 LEU A N 1
ATOM 522 C CA . LEU A 1 73 ? -1.235 -2.139 -9.840 1.00 96.50 73 LEU A CA 1
ATOM 523 C C . LEU A 1 73 ? -1.531 -1.844 -11.319 1.00 96.50 73 LEU A C 1
ATOM 525 O O . LEU A 1 73 ? -2.665 -1.535 -11.669 1.00 96.50 73 LEU A O 1
ATOM 529 N N . HIS A 1 74 ? -0.538 -2.009 -12.193 1.00 97.62 74 HIS A N 1
ATOM 530 C CA . HIS A 1 74 ? -0.688 -1.889 -13.646 1.00 97.62 74 HIS A CA 1
ATOM 531 C C . HIS A 1 74 ? -1.121 -3.201 -14.333 1.00 97.62 74 HIS A C 1
ATOM 533 O O . HIS A 1 74 ? -1.100 -3.288 -15.561 1.00 97.62 74 HIS A O 1
ATOM 539 N N . GLY A 1 75 ? -1.461 -4.251 -13.575 1.00 97.00 75 GLY A N 1
ATOM 540 C CA . GLY A 1 75 ? -1.888 -5.546 -14.119 1.00 97.00 75 GLY A CA 1
ATOM 541 C C . GLY A 1 75 ? -0.768 -6.382 -14.760 1.00 97.00 75 GLY A C 1
ATOM 542 O O . GLY A 1 75 ? -1.038 -7.392 -15.408 1.00 97.00 75 GLY A O 1
ATOM 543 N N . ARG A 1 76 ? 0.505 -6.010 -14.577 1.00 97.75 76 ARG A N 1
ATOM 544 C CA . ARG A 1 76 ? 1.679 -6.693 -15.150 1.00 97.75 76 ARG A CA 1
ATOM 545 C C . ARG A 1 76 ? 2.194 -7.801 -14.223 1.00 97.75 76 ARG A C 1
ATOM 547 O O . ARG A 1 76 ? 3.326 -7.750 -13.742 1.00 97.75 76 ARG A O 1
ATOM 554 N N . LEU A 1 77 ? 1.374 -8.826 -13.981 1.00 97.50 77 LEU A N 1
ATOM 555 C CA . LEU A 1 77 ? 1.663 -9.893 -13.005 1.00 97.50 77 LEU A CA 1
ATOM 556 C C . LEU A 1 77 ? 3.000 -10.615 -13.240 1.00 97.50 77 LEU A C 1
ATOM 558 O O . LEU A 1 77 ? 3.734 -10.862 -12.287 1.00 97.50 77 LEU A O 1
ATOM 562 N N . GLY A 1 78 ? 3.354 -10.906 -14.497 1.00 97.88 78 GLY A N 1
ATOM 563 C CA . GLY A 1 78 ? 4.628 -11.561 -14.823 1.00 97.88 78 GLY A CA 1
ATOM 564 C C . GLY A 1 78 ? 5.851 -10.718 -14.441 1.00 97.88 78 GLY A C 1
ATOM 565 O O . GLY A 1 78 ? 6.812 -11.240 -13.880 1.00 97.88 78 GLY A O 1
ATOM 566 N N . GLN A 1 79 ? 5.792 -9.399 -14.666 1.00 97.31 79 GLN A N 1
ATOM 567 C CA . GLN A 1 79 ? 6.850 -8.480 -14.230 1.00 97.31 79 GLN A CA 1
ATOM 568 C C . GLN A 1 79 ? 6.882 -8.357 -12.706 1.00 97.31 79 GLN A C 1
ATOM 570 O O . GLN A 1 79 ? 7.959 -8.376 -12.115 1.00 97.31 79 GLN A O 1
ATOM 575 N N . ALA A 1 80 ? 5.714 -8.277 -12.062 1.00 97.50 80 ALA A N 1
ATOM 576 C CA . ALA A 1 80 ? 5.625 -8.218 -10.607 1.00 97.50 80 ALA A CA 1
ATOM 577 C C . ALA A 1 80 ? 6.273 -9.446 -9.947 1.00 97.50 80 ALA A C 1
ATOM 579 O O . ALA A 1 80 ? 7.062 -9.294 -9.016 1.00 97.50 80 ALA A O 1
ATOM 580 N N . TRP A 1 81 ? 6.013 -10.643 -10.483 1.00 97.56 81 TRP A N 1
ATOM 581 C CA . TRP A 1 81 ? 6.629 -11.888 -10.021 1.00 97.56 81 TRP A CA 1
ATOM 582 C C . TRP A 1 81 ? 8.150 -11.894 -10.206 1.00 97.56 81 TRP A C 1
ATOM 584 O O . TRP A 1 81 ? 8.874 -12.300 -9.300 1.00 97.56 81 TRP A O 1
ATOM 594 N N . ALA A 1 82 ? 8.639 -11.404 -11.350 1.00 96.44 82 ALA A N 1
ATOM 595 C CA . ALA A 1 82 ? 10.072 -11.306 -11.627 1.00 96.44 82 ALA A CA 1
ATOM 596 C C . ALA A 1 82 ? 10.792 -10.300 -10.711 1.00 96.44 82 ALA A C 1
ATOM 598 O O . ALA A 1 82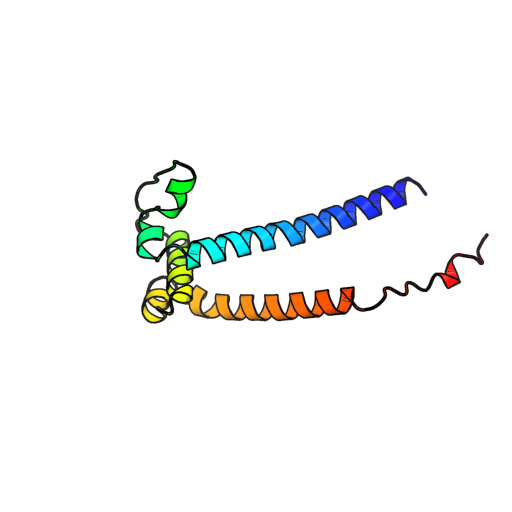 ? 11.94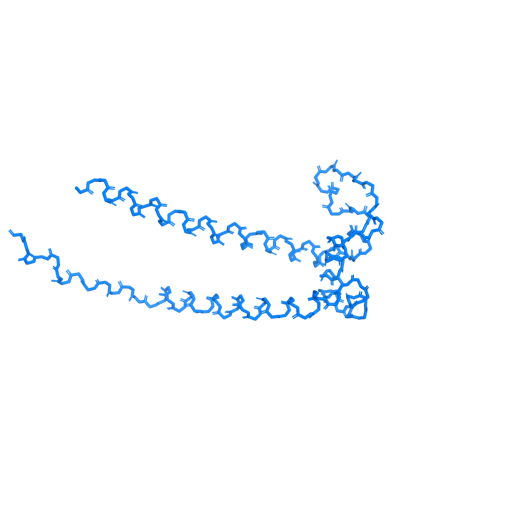3 -10.525 -10.343 1.00 96.44 82 ALA A O 1
ATOM 599 N N . PHE A 1 83 ? 10.131 -9.201 -10.331 1.00 95.94 83 PHE A N 1
ATOM 600 C CA . PHE A 1 83 ? 10.697 -8.219 -9.403 1.00 95.94 83 PHE A CA 1
ATOM 601 C C . PHE A 1 83 ? 10.683 -8.705 -7.955 1.00 95.94 83 PHE A C 1
ATOM 603 O O . PHE A 1 83 ? 11.696 -8.589 -7.264 1.00 95.94 83 PHE A O 1
ATOM 610 N N . ASN A 1 84 ? 9.537 -9.197 -7.473 1.00 96.56 84 ASN A N 1
ATOM 611 C CA . ASN A 1 84 ? 9.408 -9.733 -6.125 1.00 96.56 84 ASN A CA 1
ATOM 612 C C . ASN A 1 84 ? 8.139 -10.607 -5.981 1.00 96.56 84 ASN A C 1
ATOM 614 O O . ASN A 1 84 ? 7.033 -10.069 -5.860 1.00 96.56 84 ASN A O 1
ATOM 618 N N . PRO A 1 85 ? 8.267 -11.945 -5.902 1.00 96.50 85 PRO A N 1
ATOM 619 C CA . PRO A 1 85 ? 7.113 -12.838 -5.796 1.00 96.50 85 PRO A CA 1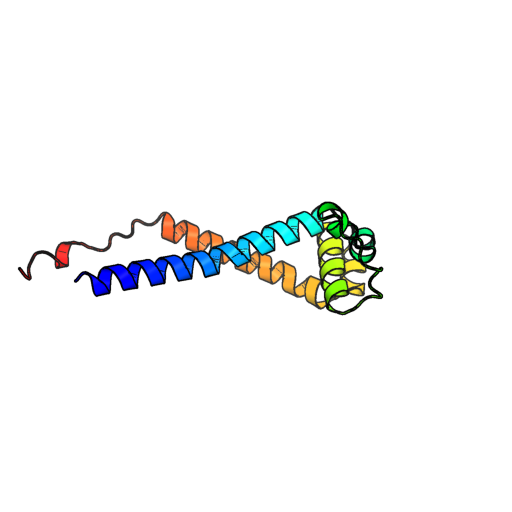
ATOM 620 C C . PRO A 1 85 ? 6.375 -12.704 -4.456 1.00 96.50 85 PRO A C 1
ATOM 622 O O . PRO A 1 85 ? 5.164 -12.918 -4.400 1.00 96.50 85 PRO A O 1
ATOM 625 N N . ALA A 1 86 ? 7.059 -12.291 -3.382 1.00 96.44 86 ALA A N 1
ATOM 626 C CA . ALA A 1 86 ? 6.415 -12.091 -2.087 1.00 96.44 86 ALA A CA 1
ATOM 627 C C . ALA A 1 86 ? 5.371 -10.969 -2.152 1.00 96.44 86 ALA A C 1
ATOM 629 O O . ALA A 1 86 ? 4.309 -11.101 -1.553 1.00 96.44 86 ALA A O 1
ATOM 630 N N . VAL A 1 87 ? 5.612 -9.906 -2.928 1.00 96.06 87 VAL A N 1
ATOM 631 C CA . VAL A 1 87 ? 4.636 -8.816 -3.102 1.00 96.06 87 VAL A CA 1
ATOM 632 C C . VAL A 1 87 ? 3.356 -9.318 -3.764 1.00 96.06 87 VAL A C 1
ATOM 634 O O . VAL A 1 87 ? 2.269 -8.946 -3.331 1.00 96.06 87 VAL A O 1
ATOM 637 N N . VAL A 1 88 ? 3.467 -10.205 -4.756 1.00 96.69 88 VAL A N 1
ATOM 638 C CA . VAL A 1 88 ? 2.306 -10.772 -5.463 1.00 96.69 88 VAL A CA 1
ATOM 639 C C . VAL A 1 88 ? 1.388 -11.550 -4.515 1.00 96.69 88 VAL A C 1
ATOM 641 O O . VAL A 1 88 ? 0.172 -11.512 -4.677 1.00 96.69 88 VAL A O 1
ATOM 644 N N . LEU A 1 89 ? 1.954 -12.212 -3.504 1.00 95.12 89 LEU A N 1
ATOM 645 C CA . LEU A 1 89 ? 1.197 -12.993 -2.521 1.00 95.12 89 LEU A CA 1
ATOM 646 C C . LEU A 1 89 ? 0.714 -12.146 -1.337 1.00 95.12 89 LEU A C 1
ATOM 648 O O . LEU A 1 89 ? -0.441 -12.238 -0.923 1.00 95.12 89 LEU A O 1
ATOM 652 N N . VAL A 1 90 ? 1.599 -11.319 -0.782 1.00 93.75 90 VAL A N 1
ATOM 653 C CA . VAL A 1 90 ? 1.341 -10.565 0.450 1.00 93.75 90 VAL A CA 1
ATOM 654 C C . VAL A 1 90 ? 0.401 -9.395 0.193 1.00 93.75 90 VAL A C 1
ATOM 656 O O . VAL A 1 90 ? -0.465 -9.126 1.022 1.00 93.75 90 VAL A O 1
ATOM 659 N N . PHE A 1 91 ? 0.518 -8.704 -0.942 1.00 92.56 91 PHE A N 1
ATOM 660 C CA . PHE A 1 91 ? -0.277 -7.501 -1.180 1.00 92.56 91 PHE A CA 1
ATOM 661 C C . PHE A 1 91 ? -1.796 -7.763 -1.234 1.00 92.56 91 PHE A C 1
ATOM 663 O O . PHE A 1 91 ? -2.523 -7.076 -0.513 1.00 92.56 91 PHE A O 1
ATOM 670 N N . PRO A 1 92 ? -2.309 -8.769 -1.973 1.00 90.12 92 PRO A N 1
ATOM 671 C CA . PRO A 1 92 ? -3.733 -9.105 -1.935 1.00 90.12 92 PRO A CA 1
ATOM 672 C C . PRO A 1 92 ? -4.217 -9.499 -0.534 1.00 90.12 92 PRO A C 1
ATOM 674 O O . PRO A 1 92 ? -5.310 -9.108 -0.127 1.00 90.12 92 PRO A O 1
ATOM 677 N N . ALA A 1 93 ? -3.394 -10.228 0.229 1.00 92.00 93 ALA A N 1
ATOM 678 C CA . ALA A 1 93 ? -3.723 -10.614 1.599 1.00 92.00 93 ALA A CA 1
ATOM 679 C C . ALA A 1 93 ? -3.833 -9.390 2.524 1.00 92.00 93 ALA A C 1
ATOM 681 O O . ALA A 1 93 ? -4.791 -9.278 3.291 1.00 92.00 93 ALA A O 1
ATOM 682 N N . VAL A 1 94 ? -2.897 -8.443 2.413 1.00 89.75 94 VAL A N 1
ATOM 683 C CA . VAL A 1 94 ? -2.917 -7.181 3.168 1.00 89.75 94 VAL A CA 1
ATOM 684 C C . VAL A 1 94 ? -4.123 -6.327 2.784 1.00 89.75 94 VAL A C 1
ATOM 686 O O . VAL A 1 94 ? -4.791 -5.804 3.674 1.00 89.75 94 VAL A O 1
ATOM 689 N N . LEU A 1 95 ? -4.454 -6.220 1.493 1.00 89.56 95 LEU A N 1
ATOM 690 C CA . LEU A 1 95 ? -5.668 -5.528 1.049 1.00 89.56 95 LEU A CA 1
ATOM 691 C C . LEU A 1 95 ? -6.931 -6.171 1.631 1.00 89.56 95 LEU A C 1
ATOM 693 O O . LEU A 1 95 ? -7.789 -5.466 2.161 1.00 89.56 95 LEU A O 1
ATOM 697 N N . GLY A 1 96 ? -7.029 -7.502 1.589 1.00 90.31 96 GLY A N 1
ATOM 698 C CA . GLY A 1 96 ? -8.144 -8.234 2.190 1.00 90.31 96 GLY A CA 1
ATOM 699 C C . GLY A 1 96 ? -8.269 -7.960 3.690 1.00 90.31 96 GLY A C 1
ATOM 700 O O . GLY A 1 96 ? -9.348 -7.609 4.169 1.00 90.31 96 GLY A O 1
ATOM 701 N N . ALA A 1 97 ? -7.156 -8.035 4.424 1.00 86.50 97 ALA A N 1
ATOM 702 C CA . ALA A 1 97 ? -7.117 -7.722 5.850 1.00 86.50 97 ALA A CA 1
ATOM 703 C C . ALA A 1 97 ? -7.528 -6.267 6.137 1.00 86.50 97 ALA A C 1
ATOM 705 O O . ALA A 1 97 ? -8.296 -6.022 7.067 1.00 86.50 97 ALA A O 1
ATOM 706 N N . ALA A 1 98 ? -7.081 -5.310 5.319 1.00 87.19 98 ALA A N 1
ATOM 707 C CA . ALA A 1 98 ? -7.438 -3.900 5.455 1.00 87.19 98 ALA A CA 1
ATOM 708 C C . ALA A 1 98 ? -8.941 -3.658 5.238 1.00 87.19 98 ALA A C 1
ATOM 710 O O . ALA A 1 98 ? -9.558 -2.923 6.009 1.00 87.19 98 ALA A O 1
ATOM 711 N N . VAL A 1 99 ? -9.555 -4.312 4.246 1.00 89.56 99 VAL A N 1
ATOM 712 C CA . VAL A 1 99 ? -11.008 -4.235 4.008 1.00 89.56 99 VAL A CA 1
ATOM 713 C C . VAL A 1 99 ? -11.788 -4.830 5.184 1.00 89.56 99 VAL A C 1
ATOM 715 O O . VAL A 1 99 ?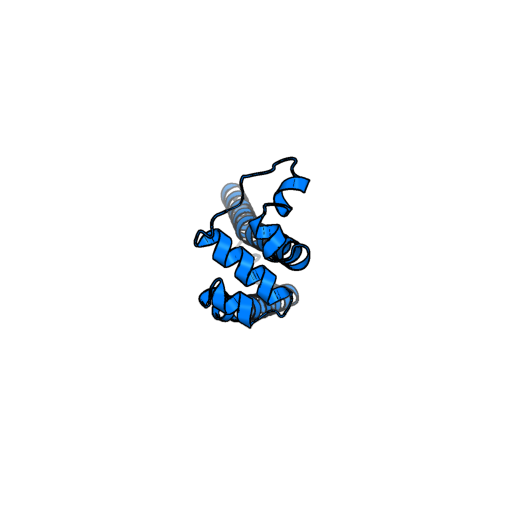 -12.742 -4.219 5.674 1.00 89.56 99 VAL A O 1
ATOM 718 N N . VAL A 1 100 ? -11.373 -5.994 5.692 1.00 90.06 100 VAL A N 1
ATOM 719 C CA . VAL A 1 100 ? -12.012 -6.628 6.859 1.00 90.06 100 VAL A CA 1
ATOM 720 C C . VAL A 1 100 ? -11.889 -5.742 8.102 1.00 90.06 100 VAL A C 1
ATOM 722 O O . VAL A 1 100 ? -12.881 -5.496 8.787 1.00 90.06 100 VAL A O 1
ATOM 725 N N . ALA A 1 101 ? -10.703 -5.199 8.373 1.00 86.06 101 ALA A N 1
ATOM 726 C CA . ALA A 1 101 ? -10.485 -4.306 9.507 1.00 86.06 101 ALA A CA 1
ATOM 727 C C . ALA A 1 101 ? -11.297 -3.007 9.378 1.00 86.06 101 ALA A C 1
ATOM 729 O O . ALA A 1 101 ? -11.959 -2.594 10.330 1.00 86.06 101 ALA A O 1
ATOM 730 N N . GLY A 1 102 ? -11.304 -2.392 8.192 1.00 86.75 102 GLY A N 1
ATOM 731 C CA . GLY A 1 102 ? -12.064 -1.174 7.914 1.00 86.75 102 GLY A CA 1
ATOM 732 C C . GLY A 1 102 ? -13.571 -1.374 8.077 1.00 86.75 102 GLY A C 1
ATOM 733 O O . GLY A 1 102 ? -14.238 -0.546 8.695 1.00 86.75 102 GLY A O 1
ATOM 734 N N . THR A 1 103 ? -14.111 -2.499 7.602 1.00 88.31 103 THR A N 1
ATOM 735 C CA . THR A 1 103 ? -15.539 -2.830 7.769 1.00 88.31 103 THR A CA 1
ATOM 736 C C . THR A 1 103 ? -15.908 -3.130 9.222 1.00 88.31 103 THR A C 1
ATOM 738 O O . THR A 1 103 ? -16.970 -2.700 9.677 1.00 88.31 103 THR A O 1
ATOM 741 N N . ALA A 1 104 ? -15.045 -3.819 9.974 1.00 84.44 104 ALA A N 1
ATOM 742 C CA . ALA A 1 104 ? -15.244 -4.049 11.404 1.00 84.44 104 ALA A CA 1
ATOM 743 C C . ALA A 1 104 ? -15.229 -2.731 12.196 1.00 84.44 104 ALA A C 1
ATOM 745 O O . ALA A 1 104 ? -16.120 -2.493 13.012 1.00 84.44 104 ALA A O 1
ATOM 746 N N . LEU A 1 105 ? -14.270 -1.847 11.904 1.00 86.19 105 LEU A N 1
ATOM 747 C CA . LEU A 1 105 ? -14.172 -0.528 12.526 1.00 86.19 105 LEU A CA 1
ATOM 748 C C . LEU A 1 105 ? -15.381 0.348 12.183 1.00 86.19 105 LEU A C 1
ATOM 750 O O . LEU A 1 105 ? -15.959 0.968 13.071 1.00 86.19 105 LEU A O 1
ATOM 754 N N . TRP A 1 106 ? -15.800 0.360 10.917 1.00 86.69 106 TRP A N 1
ATOM 755 C CA . TRP A 1 106 ? -16.995 1.072 10.470 1.00 86.69 106 TRP A CA 1
ATOM 756 C C . TRP A 1 106 ? -18.248 0.599 11.215 1.00 86.69 106 TRP A C 1
ATOM 758 O O . TRP A 1 106 ? -19.004 1.417 11.735 1.00 86.69 106 TRP A O 1
ATOM 768 N N . ARG A 1 107 ? -18.439 -0.721 11.343 1.00 87.19 107 ARG A N 1
ATOM 769 C CA . ARG A 1 107 ? -19.548 -1.307 12.114 1.00 87.19 107 ARG A CA 1
ATOM 770 C C . ARG A 1 107 ? -19.492 -0.942 13.591 1.00 87.19 107 ARG A C 1
ATOM 772 O O . ARG A 1 107 ? -20.523 -0.610 14.167 1.00 87.19 107 ARG A O 1
ATOM 779 N N . PHE A 1 108 ? -18.305 -0.975 14.191 1.00 82.12 108 PHE A N 1
ATOM 780 C CA . PHE A 1 108 ? -18.102 -0.533 15.568 1.00 82.12 108 PHE A CA 1
ATOM 781 C C . PHE A 1 108 ? -18.481 0.943 15.748 1.00 82.12 108 PHE A C 1
ATOM 783 O O . PHE A 1 108 ? -19.100 1.292 16.745 1.00 82.12 108 PHE A O 1
ATOM 790 N N . TRP A 1 109 ? -18.169 1.792 14.766 1.00 83.00 109 TRP A N 1
ATOM 791 C CA . TRP A 1 109 ? -18.500 3.217 14.796 1.00 83.00 109 TRP A CA 1
ATOM 792 C C . TRP A 1 109 ? -19.995 3.501 14.584 1.00 83.00 109 TRP A C 1
ATOM 794 O O . TRP A 1 109 ? -20.530 4.449 15.152 1.00 83.00 109 TRP A O 1
ATOM 804 N N . GLN A 1 110 ? -20.680 2.678 13.783 1.00 87.06 110 GLN A N 1
ATOM 805 C CA . GLN A 1 110 ? -22.133 2.757 13.592 1.00 87.06 110 GLN A CA 1
ATOM 806 C C . GLN A 1 110 ? -22.929 2.207 14.783 1.00 87.06 110 GLN A C 1
ATOM 808 O O . GLN A 1 110 ? -24.064 2.625 15.015 1.00 87.06 110 GLN A O 1
ATOM 813 N N . GLY A 1 111 ? -22.362 1.258 15.530 1.00 80.44 111 GLY A N 1
ATOM 814 C CA . GLY A 1 111 ? -22.959 0.764 16.762 1.00 80.44 111 GLY A CA 1
ATOM 815 C C . GLY A 1 111 ? -22.915 1.859 17.827 1.00 80.44 111 GLY A C 1
ATOM 816 O O . GLY A 1 111 ? -21.830 2.356 18.127 1.00 80.44 111 GLY A O 1
ATOM 817 N N . PRO A 1 112 ? -24.047 2.264 18.433 1.00 59.25 112 PRO A N 1
ATOM 818 C CA . PRO A 1 112 ? -23.985 3.199 19.538 1.00 59.25 112 PRO A CA 1
ATOM 819 C C . PRO A 1 112 ? -23.155 2.539 20.637 1.00 59.25 112 PRO A C 1
ATOM 821 O O . PRO A 1 112 ? -23.537 1.491 21.162 1.00 59.25 112 PRO A O 1
ATOM 824 N N . LEU A 1 113 ? -22.034 3.167 20.998 1.00 61.41 113 LEU A N 1
ATOM 825 C CA . LEU A 1 113 ? -21.370 2.963 22.280 1.00 61.41 113 LEU A CA 1
ATOM 826 C C . LEU A 1 113 ? -22.362 3.394 23.367 1.00 61.41 113 LEU A C 1
ATOM 828 O O . LEU A 1 113 ? -22.228 4.453 23.978 1.00 61.41 113 LEU A O 1
ATOM 832 N N . ARG A 1 114 ? -23.397 2.580 23.599 1.00 57.84 114 ARG A N 1
ATOM 833 C CA . ARG A 1 114 ? -24.198 2.600 24.816 1.00 57.84 114 ARG A CA 1
ATOM 834 C C . ARG A 1 114 ? -23.292 2.051 25.905 1.00 57.84 114 ARG A C 1
ATOM 836 O O . ARG A 1 114 ? -23.458 0.931 26.370 1.00 57.84 114 ARG A O 1
ATOM 843 N N . LEU A 1 115 ? -22.287 2.841 26.265 1.00 63.38 115 LEU A N 1
ATOM 844 C CA . LEU A 1 115 ? -21.725 2.773 27.594 1.00 63.38 115 LEU A CA 1
ATOM 845 C C . LEU A 1 115 ? -22.912 3.086 28.493 1.00 63.38 115 LEU A C 1
ATOM 847 O O . LEU A 1 115 ? -23.388 4.221 28.516 1.00 63.38 115 LEU A O 1
ATOM 851 N N . ASP A 1 116 ? -23.480 2.040 29.079 1.00 63.84 116 ASP A N 1
ATOM 852 C CA . ASP A 1 116 ? -24.619 2.150 29.965 1.00 63.84 116 ASP A CA 1
ATOM 853 C C . ASP A 1 116 ? -24.229 3.077 31.122 1.00 63.84 116 ASP A C 1
ATOM 855 O O . ASP A 1 116 ? -23.512 2.696 32.043 1.00 63.84 116 ASP A O 1
ATOM 859 N N . GLN A 1 117 ? -24.632 4.345 31.031 1.00 66.25 117 GLN A N 1
ATOM 860 C CA . GLN A 1 117 ? -24.315 5.358 32.036 1.00 66.25 117 GLN A CA 1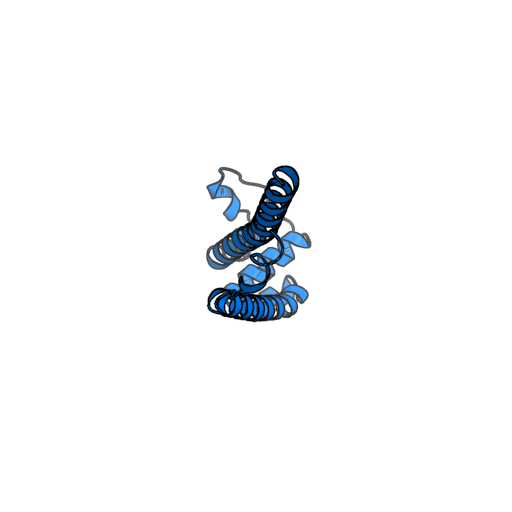
ATOM 861 C C . GLN A 1 117 ? -25.134 5.170 33.318 1.00 66.25 117 GLN A C 1
ATOM 863 O O . GLN A 1 117 ? -24.969 5.939 34.263 1.00 66.25 117 GLN A O 1
ATOM 868 N N . ARG A 1 118 ? -26.000 4.148 33.385 1.00 71.12 118 ARG A N 1
ATOM 869 C CA . ARG A 1 118 ? -26.861 3.900 34.546 1.00 71.12 118 ARG A CA 1
ATOM 870 C C . ARG A 1 118 ? -26.088 3.554 35.823 1.00 71.12 118 ARG A C 1
ATOM 872 O O . ARG A 1 118 ? -26.638 3.735 36.895 1.00 71.12 118 ARG A O 1
ATOM 879 N N . GLY A 1 119 ? -24.820 3.143 35.741 1.00 63.09 119 GLY A N 1
ATOM 880 C CA . GLY A 1 119 ? -24.031 2.750 36.919 1.00 63.09 119 GLY A CA 1
ATOM 881 C C . GLY A 1 119 ? -23.243 3.858 37.634 1.00 63.09 119 GLY A C 1
ATOM 882 O O . GLY A 1 119 ? -22.614 3.573 38.647 1.00 63.09 119 GLY A O 1
ATOM 883 N N . ILE A 1 120 ? -23.209 5.100 37.131 1.00 72.50 120 ILE A N 1
ATOM 884 C CA . ILE A 1 120 ? -22.328 6.154 37.691 1.00 72.50 120 ILE A CA 1
ATOM 885 C C . ILE A 1 120 ? -23.048 7.061 38.710 1.00 72.50 120 ILE A C 1
ATOM 887 O O . ILE A 1 120 ? -22.400 7.856 39.384 1.00 72.50 120 ILE A O 1
ATOM 891 N N . GLY A 1 121 ? -24.378 6.962 38.820 1.00 71.88 121 GLY A N 1
ATOM 892 C CA . GLY A 1 121 ? -25.199 7.868 39.632 1.00 71.88 121 GLY A CA 1
ATOM 893 C C . GLY A 1 121 ? -25.491 7.419 41.067 1.00 71.88 121 GLY A C 1
ATOM 894 O O . GLY A 1 121 ? -25.881 8.254 41.868 1.00 71.88 121 GLY A O 1
ATOM 895 N N . GLU A 1 122 ? -25.310 6.141 41.413 1.00 75.31 122 GLU A N 1
ATOM 896 C CA . GLU A 1 122 ? -25.771 5.589 42.706 1.00 75.31 122 GLU A CA 1
ATOM 897 C C . GLU A 1 122 ? -24.687 5.547 43.800 1.00 75.31 122 GLU A C 1
ATOM 899 O O . GLU A 1 122 ? -24.946 5.101 44.913 1.00 75.31 122 GLU A O 1
ATOM 904 N N . ALA A 1 123 ? -23.468 6.006 43.500 1.00 65.75 123 ALA A N 1
ATOM 905 C CA . ALA A 1 123 ? -22.338 5.997 44.436 1.00 65.75 123 ALA A CA 1
ATOM 906 C C . ALA A 1 123 ? -21.984 7.387 45.012 1.00 65.75 123 ALA A C 1
ATOM 908 O O . ALA A 1 123 ? -20.896 7.544 45.571 1.00 65.75 123 ALA A O 1
ATOM 909 N N . ALA A 1 124 ? -22.859 8.386 44.849 1.00 63.62 124 ALA A N 1
ATOM 910 C CA . ALA A 1 124 ? -22.716 9.744 45.385 1.00 63.62 124 ALA A CA 1
ATOM 911 C C . ALA A 1 124 ? -23.833 10.042 46.391 1.00 63.62 124 ALA A C 1
ATOM 913 O O . ALA A 1 124 ? -23.518 10.678 47.421 1.00 63.62 124 ALA A O 1
#

pLDDT: mean 87.87, std 9.45, range [57.84, 97.88]

Secondary structure (DSSP, 8-state):
-HHHHHHHHHHHHHHHHHHHHHHHHHHHHHHHHHHS-HHHHHTTGGGGGGT--PPPP---HHHHHHHHHHHHHTT-HHHHHHH-HHHHHHHHHHHHHHHHHHHHHHHHHHS-----GGGSSTT-

Sequence (124 aa):
MVRLARSARLLTASVQVALVLPVAFAVVALLCGAWYPPEAIAAGAHWDVLGWSPPPCPGCGMCGMSRAFSALLHGRLGQAWAFNPAVVLVFPAVLGAAVVAGTALWRFWQGPLRLDQRGIGEAA

Solvent-accessible surface area (backbone atoms only — not comparable to full-atom values): 7004 Å² total; per-residue (Å²): 112,73,67,61,58,51,52,53,53,51,53,52,49,52,55,48,52,68,53,48,53,59,50,54,52,50,52,52,51,50,52,49,28,66,72,38,53,36,68,43,54,42,52,29,57,80,36,48,87,75,77,38,80,58,79,63,59,95,62,51,75,68,54,19,43,55,28,10,49,9,21,45,68,68,68,36,54,73,59,8,43,73,46,26,51,64,49,69,59,46,49,61,53,50,52,52,50,49,53,54,52,50,53,52,50,51,51,57,70,70,43,79,84,71,70,73,68,80,77,74,70,83,84,118